Protein AF-K0JWW2-F1 (afdb_monomer)

Solvent-accessible surface area (backbone atoms only — not comparable to full-atom values): 11145 Å² total; per-residue (Å²): 142,82,85,85,82,86,80,83,79,83,81,80,77,82,82,77,73,84,75,72,77,75,82,65,79,59,78,64,48,68,58,57,48,52,48,49,63,72,72,59,39,68,40,51,53,54,24,59,80,55,60,38,40,56,28,24,54,76,68,77,41,66,70,55,51,90,99,52,83,53,55,66,59,60,55,48,76,74,40,53,74,71,52,38,52,52,51,53,43,44,44,51,52,27,15,51,59,74,64,59,56,94,57,36,41,82,66,52,51,74,67,54,30,51,50,52,50,48,40,48,74,59,66,47,83,68,53,74,65,56,43,26,42,74,36,73,82,69,64,70,70,67,74,65,62,70,70,66,76,78,70,78,81,88,76,79,77,80,84,79,84,84,80,85,88,80,90,86,87,84,90,134

Sequence (172 aa):
MRTPGTGRVPGTRPTSRPTTPRVSRPRAAGQFIARGLVEGDREVRRAMERHHGFACRLLDLTDPKPGSRNPLVARLSRATADQATMVSLAVLLAAFEASTSVETWRSPTAEQKRYFAALAKWGVRLHWVEQLVNDPEADAHVAVDADLTDLDPAGVEPDAEPDALARDDQAA

Organism: Saccharothrix espanaensis (strain ATCC 51144 / DSM 44229 / JCM 9112 / NBRC 15066 / NRRL 15764) (NCBI:txid1179773)

Radius of gyration: 31.77 Å; Cα contacts (8 Å, |Δi|>4): 104; chains: 1; bounding box: 54×85×99 Å

Mean predicted aligned error: 15.07 Å

pLDDT: mean 78.47, std 20.83, range [40.81, 97.12]

Structure (mmCIF, N/CA/C/O backbone):
data_AF-K0JWW2-F1
#
_entry.id   AF-K0JWW2-F1
#
loop_
_atom_site.group_PDB
_atom_site.id
_atom_site.type_symbol
_atom_site.label_atom_id
_atom_site.label_alt_id
_atom_site.label_comp_id
_atom_site.label_asym_id
_atom_site.label_entity_id
_atom_site.label_seq_id
_atom_site.pdbx_PDB_ins_code
_atom_site.Cartn_x
_atom_site.Cartn_y
_atom_site.Cartn_z
_atom_site.occupancy
_atom_site.B_iso_or_equiv
_atom_site.auth_seq_id
_atom_site.auth_comp_id
_atom_site.auth_asym_id
_atom_site.auth_atom_id
_atom_site.pdbx_PDB_model_num
ATOM 1 N N . MET A 1 1 ? -43.016 -66.645 15.787 1.00 44.59 1 MET A N 1
ATOM 2 C CA . MET A 1 1 ? -41.577 -66.302 15.788 1.00 44.59 1 MET A CA 1
ATOM 3 C C . MET A 1 1 ? -41.145 -65.974 14.364 1.00 44.59 1 MET A C 1
ATOM 5 O O . MET A 1 1 ? -41.039 -66.878 13.549 1.00 44.59 1 MET A O 1
ATOM 9 N N . ARG A 1 2 ? -40.984 -64.687 14.038 1.00 41.00 2 ARG A N 1
ATOM 10 C CA . ARG A 1 2 ? -40.362 -64.197 12.796 1.00 41.00 2 ARG A CA 1
ATOM 11 C C . ARG A 1 2 ? -39.475 -63.018 13.191 1.00 41.00 2 ARG A C 1
ATOM 13 O O . ARG A 1 2 ? -39.963 -62.084 13.818 1.00 41.00 2 ARG A O 1
ATOM 20 N N . THR A 1 3 ? -38.186 -63.106 12.901 1.00 52.25 3 THR A N 1
ATOM 21 C CA . THR A 1 3 ? -37.207 -62.030 13.086 1.00 52.25 3 THR A CA 1
ATOM 22 C C . THR A 1 3 ? -37.292 -61.053 11.907 1.00 52.25 3 THR A C 1
ATOM 24 O O . THR A 1 3 ? -37.430 -61.507 10.770 1.00 52.25 3 THR A O 1
ATOM 27 N N . PRO A 1 4 ? -37.219 -59.727 12.119 1.00 55.91 4 PRO A N 1
ATOM 28 C CA . PRO A 1 4 ? -37.072 -58.782 11.021 1.00 55.91 4 PRO A CA 1
ATOM 29 C C . PRO A 1 4 ? -35.590 -58.566 10.688 1.00 55.91 4 PRO A C 1
ATOM 31 O O . PRO A 1 4 ? -34.750 -58.402 11.572 1.00 55.91 4 PRO A O 1
ATOM 34 N N . GLY A 1 5 ? -35.291 -58.597 9.388 1.00 47.69 5 GLY A N 1
ATOM 35 C CA . GLY A 1 5 ? -33.964 -58.392 8.820 1.00 47.69 5 GLY A CA 1
ATOM 36 C C . GLY A 1 5 ? -33.464 -56.955 8.966 1.00 47.69 5 GLY A C 1
ATOM 37 O O . GLY A 1 5 ? -34.200 -55.986 8.789 1.00 47.69 5 GLY A O 1
ATOM 38 N N . THR A 1 6 ? -32.179 -56.838 9.274 1.00 52.84 6 THR A N 1
ATOM 39 C CA . THR A 1 6 ? -31.419 -55.596 9.393 1.00 52.84 6 THR A CA 1
ATOM 40 C C . THR A 1 6 ? -31.138 -55.014 8.004 1.00 52.84 6 THR A C 1
ATOM 42 O O . THR A 1 6 ? -30.273 -55.494 7.274 1.00 52.84 6 THR A O 1
ATOM 45 N N . GLY A 1 7 ? -31.870 -53.963 7.628 1.00 48.31 7 GLY A N 1
ATOM 46 C CA . GLY A 1 7 ? -31.584 -53.157 6.440 1.00 48.31 7 GLY A CA 1
ATOM 47 C C . GLY A 1 7 ? -30.396 -52.223 6.685 1.00 48.31 7 GLY A C 1
ATOM 48 O O . GLY A 1 7 ? -30.443 -51.360 7.559 1.00 48.31 7 GLY A O 1
ATOM 49 N N . ARG A 1 8 ? -29.317 -52.394 5.917 1.00 52.44 8 ARG A N 1
ATOM 50 C CA . ARG A 1 8 ? -28.140 -51.516 5.925 1.00 52.44 8 ARG A CA 1
ATOM 51 C C . ARG A 1 8 ? -28.435 -50.254 5.109 1.00 52.44 8 ARG A C 1
ATOM 53 O O . ARG A 1 8 ? -28.599 -50.334 3.896 1.00 52.44 8 ARG A O 1
ATOM 60 N N . VAL A 1 9 ? -28.469 -49.097 5.764 1.00 65.62 9 VAL A N 1
ATOM 61 C CA . VAL A 1 9 ? -28.599 -47.781 5.113 1.00 65.62 9 VAL A CA 1
ATOM 62 C C . VAL A 1 9 ? -27.255 -47.392 4.469 1.00 65.62 9 VAL A C 1
ATOM 64 O O . VAL A 1 9 ? -26.225 -47.494 5.142 1.00 65.62 9 VAL A O 1
ATOM 67 N N . PRO A 1 10 ? -27.204 -46.967 3.193 1.00 52.75 10 PRO A N 1
ATOM 68 C CA . PRO A 1 10 ? -25.963 -46.507 2.577 1.00 52.75 10 PRO A CA 1
ATOM 69 C C . PRO A 1 10 ? -25.578 -45.122 3.114 1.00 52.75 10 PRO A C 1
ATOM 71 O O . PRO A 1 10 ? -26.335 -44.161 3.008 1.00 52.75 10 PRO A O 1
ATOM 74 N N . GLY A 1 11 ? -24.384 -45.026 3.704 1.00 53.09 11 GLY A N 1
ATOM 75 C CA . GLY A 1 11 ? -23.831 -43.779 4.223 1.00 53.09 11 GLY A CA 1
ATOM 76 C C . GLY A 1 11 ? -23.534 -42.779 3.106 1.00 53.09 11 GLY A C 1
ATOM 77 O O . GLY A 1 11 ? -22.712 -43.033 2.225 1.00 53.09 11 GLY A O 1
ATOM 78 N N . THR A 1 12 ? -24.174 -41.615 3.165 1.00 59.47 12 THR A N 1
ATOM 79 C CA . THR A 1 12 ? -23.799 -40.430 2.393 1.00 59.47 12 THR A CA 1
ATOM 80 C C . THR A 1 12 ? -22.436 -39.937 2.873 1.00 59.47 12 THR A C 1
ATOM 82 O O . THR A 1 12 ? -22.299 -39.488 4.012 1.00 59.47 12 THR A O 1
ATOM 85 N N . ARG A 1 13 ? -21.411 -40.026 2.018 1.00 55.84 13 ARG A N 1
ATOM 86 C CA . ARG A 1 13 ? -20.112 -39.396 2.282 1.00 55.84 13 ARG A CA 1
ATOM 87 C C . ARG A 1 13 ? -20.286 -37.873 2.234 1.00 55.84 13 ARG A C 1
ATOM 89 O O . ARG A 1 13 ? -20.758 -37.378 1.211 1.00 55.84 13 ARG A O 1
ATOM 96 N N . PRO A 1 14 ? -19.907 -37.120 3.281 1.00 54.47 14 PRO A N 1
ATOM 97 C CA . PRO A 1 14 ? -19.895 -35.670 3.196 1.00 54.47 14 PRO A CA 1
ATOM 98 C C . PRO A 1 14 ? -18.839 -35.254 2.169 1.00 54.47 14 PRO A C 1
ATOM 100 O O . PRO A 1 14 ? -17.649 -35.525 2.327 1.00 54.47 14 PRO A O 1
ATOM 103 N N . THR A 1 15 ? -19.279 -34.606 1.095 1.00 59.19 15 THR A N 1
ATOM 104 C CA . THR A 1 15 ? -18.406 -33.924 0.140 1.00 59.19 15 THR A CA 1
ATOM 105 C C . THR A 1 15 ? -17.827 -32.694 0.830 1.00 59.19 15 THR A C 1
ATOM 107 O O . THR A 1 15 ? -18.404 -31.606 0.784 1.00 59.19 15 THR A O 1
ATOM 110 N N . SER A 1 16 ? -16.704 -32.855 1.527 1.00 55.28 16 SER A N 1
ATOM 111 C CA . SER A 1 16 ? -15.940 -31.723 2.039 1.00 55.28 16 SER A CA 1
ATOM 112 C C . SER A 1 16 ? -15.355 -30.961 0.852 1.00 55.28 16 SER A C 1
ATOM 114 O O . SER A 1 16 ? -14.407 -31.416 0.211 1.00 55.28 16 SER A O 1
ATOM 116 N N . ARG A 1 17 ? -15.947 -29.810 0.533 1.00 57.31 17 ARG A N 1
ATOM 117 C CA . ARG A 1 17 ? -15.372 -28.831 -0.393 1.00 57.31 17 ARG A CA 1
ATOM 118 C C . ARG A 1 17 ? -13.989 -28.417 0.145 1.00 57.31 17 ARG A C 1
ATOM 120 O O . ARG A 1 17 ? -13.890 -28.177 1.349 1.00 57.31 17 ARG A O 1
ATOM 127 N N . PRO A 1 18 ? -12.931 -28.343 -0.682 1.00 55.69 18 PRO A N 1
ATOM 128 C CA . PRO A 1 18 ? -11.619 -27.931 -0.202 1.00 55.69 18 PRO A CA 1
ATOM 129 C C . PRO A 1 18 ? -11.709 -26.501 0.335 1.00 55.69 18 PRO A C 1
ATOM 131 O O . PRO A 1 18 ? -12.042 -25.565 -0.393 1.00 55.69 18 PRO A O 1
ATOM 134 N N . THR A 1 19 ? -11.451 -26.342 1.630 1.00 55.91 19 THR A N 1
ATOM 135 C CA . THR A 1 19 ? -11.317 -25.038 2.269 1.00 55.91 19 THR A CA 1
ATOM 136 C C . THR A 1 19 ? -10.031 -24.421 1.741 1.00 55.91 19 THR A C 1
ATOM 138 O O . THR A 1 19 ? -8.946 -24.943 1.999 1.00 55.91 19 THR A O 1
ATOM 141 N N . THR A 1 20 ? -10.127 -23.333 0.979 1.00 55.25 20 THR A N 1
ATOM 142 C CA . THR A 1 20 ? -8.954 -22.529 0.631 1.00 55.25 20 THR A CA 1
ATOM 143 C C . THR A 1 20 ? -8.217 -22.183 1.928 1.00 55.25 20 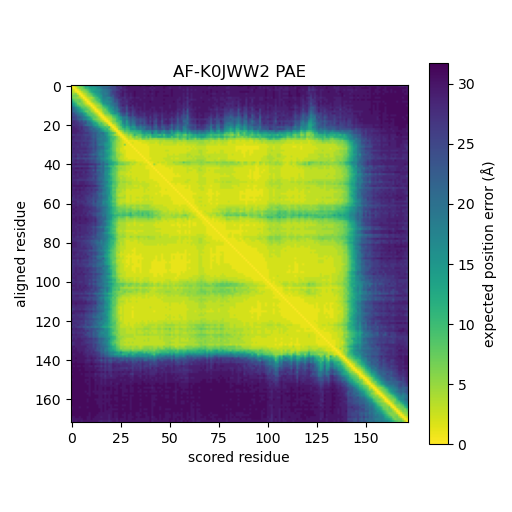THR A C 1
ATOM 145 O O . THR A 1 20 ? -8.871 -21.789 2.904 1.00 55.25 20 THR A O 1
ATOM 148 N N . PRO A 1 21 ? -6.885 -22.373 2.000 1.00 45.62 21 PRO A N 1
ATOM 149 C CA . PRO A 1 21 ? -6.133 -22.043 3.200 1.00 45.62 21 PRO A CA 1
ATOM 150 C C . PRO A 1 21 ? -6.426 -20.587 3.544 1.00 45.62 21 PRO A C 1
ATOM 152 O O . PRO A 1 21 ? -6.312 -19.703 2.693 1.00 45.62 21 PRO A O 1
ATOM 155 N N . ARG A 1 22 ? -6.877 -20.338 4.779 1.00 52.06 22 ARG A N 1
ATOM 156 C CA . ARG A 1 22 ? -7.120 -18.970 5.234 1.00 52.06 22 ARG A CA 1
ATOM 157 C C . ARG A 1 22 ? -5.815 -18.212 5.064 1.00 52.06 22 ARG A C 1
ATOM 159 O O . ARG A 1 22 ? -4.810 -18.633 5.631 1.00 52.06 22 ARG A O 1
ATOM 166 N N . VAL A 1 23 ? -5.841 -17.138 4.275 1.00 55.03 23 VAL A N 1
ATOM 167 C CA . VAL A 1 23 ? -4.686 -16.268 4.053 1.00 55.03 23 VAL A CA 1
ATOM 168 C C . VAL A 1 23 ? -4.189 -15.826 5.427 1.00 55.03 23 VAL A C 1
ATOM 170 O O . VAL A 1 23 ? -4.821 -15.022 6.113 1.00 55.03 23 VAL A O 1
ATOM 173 N N . SER A 1 24 ? -3.097 -16.439 5.883 1.00 57.38 24 SER A N 1
ATOM 174 C CA . SER A 1 24 ? -2.402 -16.020 7.093 1.00 57.38 24 SER A CA 1
ATOM 175 C C . SER A 1 24 ? -1.945 -14.581 6.894 1.00 57.38 24 SER A C 1
ATOM 177 O O . SER A 1 24 ? -1.659 -14.198 5.759 1.00 57.38 24 SER A O 1
ATOM 179 N N . ARG A 1 25 ? -1.855 -13.794 7.976 1.00 64.50 25 ARG A N 1
ATOM 180 C CA . ARG A 1 25 ? -1.384 -12.402 7.899 1.00 64.50 25 ARG A CA 1
ATOM 181 C C . ARG A 1 25 ? -0.166 -12.305 6.974 1.00 64.50 25 ARG A C 1
ATOM 183 O O . ARG A 1 25 ? 0.753 -13.116 7.140 1.00 64.50 25 ARG A O 1
ATOM 190 N N . PRO A 1 26 ? -0.148 -11.353 6.026 1.00 76.31 26 PRO A N 1
ATOM 191 C CA . PRO A 1 26 ? 0.954 -11.222 5.090 1.00 76.31 26 PRO A CA 1
ATOM 192 C C . PRO A 1 26 ? 2.276 -11.151 5.851 1.00 76.31 26 PRO A C 1
ATOM 194 O O . PRO A 1 26 ? 2.448 -10.341 6.769 1.00 76.31 26 PRO A O 1
ATOM 197 N N . ARG A 1 27 ? 3.197 -12.065 5.529 1.00 75.56 27 ARG A N 1
ATOM 198 C CA . ARG A 1 27 ? 4.491 -12.149 6.216 1.00 75.56 27 ARG A CA 1
ATOM 199 C C . ARG A 1 27 ? 5.202 -10.803 6.090 1.00 75.56 27 ARG A C 1
ATOM 201 O O . ARG A 1 27 ? 5.307 -10.265 4.995 1.00 75.56 27 ARG A O 1
ATOM 208 N N . ALA A 1 28 ? 5.711 -10.274 7.199 1.00 83.38 28 ALA A N 1
ATOM 209 C CA . ALA A 1 28 ? 6.412 -8.989 7.230 1.00 83.38 28 ALA A CA 1
ATOM 210 C C . ALA A 1 28 ? 5.578 -7.763 6.776 1.00 83.38 28 ALA A C 1
ATOM 212 O O . ALA A 1 28 ? 6.154 -6.763 6.353 1.00 83.38 28 ALA A O 1
ATOM 213 N N . ALA A 1 29 ? 4.245 -7.787 6.929 1.00 90.56 29 ALA A N 1
ATOM 214 C CA . ALA A 1 29 ? 3.377 -6.630 6.662 1.00 90.56 29 ALA A CA 1
ATOM 215 C C . ALA A 1 29 ? 3.873 -5.329 7.322 1.00 90.56 29 ALA A C 1
ATOM 217 O O . ALA A 1 29 ? 3.920 -4.287 6.678 1.00 90.56 29 ALA A O 1
ATOM 218 N N . GLY A 1 30 ? 4.310 -5.397 8.585 1.00 92.69 30 GLY A N 1
ATOM 219 C CA . GLY A 1 30 ? 4.845 -4.234 9.300 1.00 92.69 30 GLY A CA 1
ATOM 220 C C . GLY A 1 30 ? 6.096 -3.635 8.648 1.00 92.69 30 GLY A C 1
ATOM 221 O O . GLY A 1 30 ? 6.219 -2.418 8.587 1.00 92.69 30 GLY A O 1
ATOM 222 N N . GLN A 1 31 ? 6.990 -4.468 8.102 1.00 93.75 31 GLN A N 1
ATOM 223 C CA . GLN A 1 31 ? 8.184 -3.993 7.391 1.00 93.75 31 GLN A CA 1
ATOM 224 C C . GLN A 1 31 ? 7.808 -3.323 6.069 1.00 93.75 31 GLN A C 1
ATOM 226 O O . GLN A 1 31 ? 8.366 -2.282 5.741 1.00 93.75 31 GLN A O 1
ATOM 231 N N . PHE A 1 32 ? 6.843 -3.888 5.336 1.00 94.19 32 PHE A N 1
ATOM 232 C CA . PHE A 1 32 ? 6.334 -3.283 4.105 1.00 94.19 32 PHE A CA 1
ATOM 233 C C . PHE A 1 32 ? 5.698 -1.912 4.377 1.00 94.19 32 PHE A C 1
ATOM 235 O O . PHE A 1 32 ? 6.013 -0.946 3.687 1.00 94.19 32 PHE A O 1
ATOM 242 N N . ILE A 1 33 ? 4.877 -1.811 5.432 1.00 95.50 33 ILE A N 1
ATOM 243 C CA . ILE A 1 33 ? 4.272 -0.545 5.872 1.00 95.50 33 ILE A CA 1
ATOM 244 C C . ILE A 1 33 ? 5.346 0.478 6.235 1.00 95.50 33 ILE A C 1
ATOM 246 O O . ILE A 1 33 ? 5.348 1.581 5.696 1.00 95.50 33 ILE A O 1
ATOM 250 N N . ALA A 1 34 ? 6.265 0.118 7.134 1.00 95.44 34 ALA A N 1
ATOM 251 C CA . ALA A 1 34 ? 7.306 1.032 7.593 1.00 95.44 34 ALA A CA 1
ATOM 252 C C . ALA A 1 34 ? 8.173 1.523 6.430 1.00 95.44 34 ALA A C 1
ATOM 254 O O . ALA A 1 34 ? 8.447 2.715 6.329 1.00 95.44 34 ALA A O 1
ATOM 255 N N . ARG A 1 35 ? 8.551 0.620 5.521 1.00 95.00 35 ARG A N 1
ATOM 256 C CA . ARG A 1 35 ? 9.357 0.958 4.352 1.00 95.00 35 ARG A CA 1
ATOM 257 C C . ARG A 1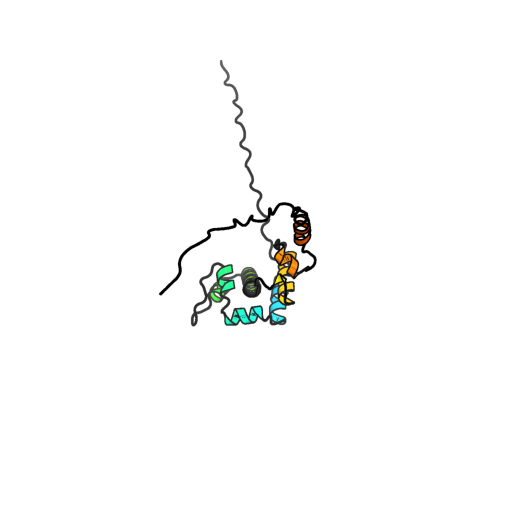 35 ? 8.649 1.950 3.431 1.00 95.00 35 ARG A C 1
ATOM 259 O O . ARG A 1 35 ? 9.251 2.967 3.115 1.00 95.00 35 ARG A O 1
ATOM 266 N N . GLY A 1 36 ? 7.387 1.706 3.070 1.00 93.00 36 GLY A N 1
ATOM 267 C CA . GLY A 1 36 ? 6.658 2.625 2.187 1.00 93.00 36 GLY A CA 1
ATOM 268 C C . GLY A 1 36 ? 6.450 4.017 2.794 1.00 93.00 36 GLY A C 1
ATOM 269 O O . GLY A 1 36 ? 6.454 5.021 2.086 1.00 93.00 36 GLY A O 1
ATOM 270 N N . LEU A 1 37 ? 6.336 4.100 4.125 1.00 92.81 37 LEU A N 1
ATOM 271 C CA . LEU A 1 37 ? 6.283 5.380 4.835 1.00 92.81 37 LEU A CA 1
ATOM 272 C C . LEU A 1 37 ? 7.642 6.096 4.876 1.00 92.81 37 LEU A C 1
ATOM 274 O O . LEU A 1 37 ? 7.677 7.315 4.738 1.00 92.81 37 LEU A O 1
ATOM 278 N N . VAL A 1 38 ? 8.744 5.363 5.065 1.00 96.06 38 VAL A N 1
ATOM 279 C CA . VAL A 1 38 ? 10.107 5.927 5.127 1.00 96.06 38 VAL A CA 1
ATOM 280 C C . VAL A 1 38 ? 10.599 6.373 3.752 1.00 96.06 38 VAL A C 1
ATOM 282 O O . VAL A 1 38 ? 11.209 7.432 3.642 1.00 96.06 38 VAL A O 1
ATOM 285 N N . GLU A 1 39 ? 10.336 5.589 2.707 1.00 92.94 39 GLU A N 1
ATOM 286 C CA . GLU A 1 39 ? 10.748 5.914 1.336 1.00 92.94 39 GLU A CA 1
ATOM 287 C C . GLU A 1 39 ? 9.902 7.047 0.729 1.00 92.94 39 GLU A C 1
ATOM 289 O O . GLU A 1 39 ? 10.335 7.692 -0.223 1.00 92.94 39 GLU A O 1
ATOM 294 N N . GLY A 1 40 ? 8.738 7.352 1.316 1.00 86.56 40 GLY A N 1
ATOM 295 C CA . GLY A 1 40 ? 7.902 8.470 0.883 1.00 86.56 40 GLY A CA 1
ATOM 296 C C . GLY A 1 40 ? 7.308 8.251 -0.508 1.00 86.56 40 GLY A C 1
ATOM 297 O O . GLY A 1 40 ? 7.263 9.182 -1.315 1.00 86.56 40 GLY A O 1
ATOM 298 N N . ASP A 1 41 ? 6.865 7.021 -0.775 1.00 91.19 41 ASP A N 1
ATOM 299 C CA . ASP A 1 41 ? 6.419 6.571 -2.093 1.00 91.19 41 ASP A CA 1
ATOM 300 C C . ASP A 1 41 ? 5.415 7.541 -2.736 1.00 91.19 41 ASP A C 1
ATOM 302 O O . ASP A 1 41 ? 4.426 7.982 -2.125 1.00 91.19 41 ASP A O 1
ATOM 306 N N . ARG A 1 42 ? 5.649 7.866 -4.013 1.00 93.88 42 ARG A N 1
ATOM 307 C CA . ARG A 1 42 ? 4.831 8.829 -4.765 1.00 93.88 42 ARG A CA 1
ATOM 308 C C . ARG A 1 42 ? 3.371 8.383 -4.840 1.00 93.88 42 ARG A C 1
ATOM 310 O O . ARG A 1 42 ? 2.469 9.222 -4.818 1.00 93.88 42 ARG A O 1
ATOM 317 N N . GLU A 1 43 ? 3.143 7.082 -4.913 1.00 94.31 43 GLU A N 1
ATOM 318 C CA . GLU A 1 43 ? 1.848 6.413 -4.970 1.00 94.31 43 GLU A CA 1
ATOM 319 C C . GLU A 1 43 ? 1.048 6.684 -3.696 1.00 94.31 43 GLU A C 1
ATOM 321 O O . GLU A 1 43 ? -0.121 7.073 -3.757 1.00 94.31 43 GLU A O 1
ATOM 326 N N . VAL A 1 44 ? 1.707 6.562 -2.541 1.00 94.12 44 VAL A N 1
ATOM 327 C CA . VAL A 1 44 ? 1.114 6.816 -1.225 1.00 94.12 44 VAL A CA 1
ATOM 328 C C . VAL A 1 44 ? 0.767 8.293 -1.079 1.00 94.12 44 VAL A C 1
ATOM 330 O O . VAL A 1 44 ? -0.362 8.618 -0.700 1.00 94.12 44 VAL A O 1
ATOM 333 N N . ARG A 1 45 ? 1.678 9.196 -1.463 1.00 94.69 45 ARG A N 1
ATOM 334 C CA . ARG A 1 45 ? 1.410 10.645 -1.467 1.00 94.69 45 ARG A CA 1
ATOM 335 C C . ARG A 1 45 ? 0.215 11.001 -2.358 1.00 94.69 45 ARG A C 1
ATOM 337 O O . ARG A 1 45 ? -0.709 11.678 -1.911 1.00 94.69 45 ARG A O 1
ATOM 344 N N . ARG A 1 46 ? 0.176 10.482 -3.588 1.00 95.00 46 ARG A N 1
ATOM 345 C CA . ARG A 1 46 ? -0.944 10.687 -4.522 1.00 95.00 46 ARG A CA 1
ATOM 346 C C . ARG A 1 46 ? -2.258 10.124 -3.973 1.00 95.00 46 ARG A C 1
ATOM 348 O O . ARG A 1 46 ? -3.321 10.700 -4.204 1.00 95.00 46 ARG A O 1
ATOM 355 N N . ALA A 1 47 ? -2.216 9.006 -3.249 1.00 95.00 47 ALA A N 1
ATOM 356 C CA . ALA A 1 47 ? -3.396 8.453 -2.594 1.00 95.00 47 ALA A CA 1
ATOM 357 C C . ALA A 1 47 ? -3.894 9.353 -1.451 1.00 95.00 47 ALA A C 1
ATOM 359 O O . ALA A 1 47 ? -5.107 9.527 -1.326 1.00 95.00 47 ALA A O 1
ATOM 360 N N . MET A 1 48 ? -2.995 9.965 -0.671 1.00 93.50 48 MET A N 1
ATOM 361 C CA . MET A 1 48 ? -3.354 10.941 0.370 1.00 93.50 48 MET A CA 1
ATOM 362 C C . MET A 1 48 ? -4.046 12.175 -0.223 1.00 93.50 48 MET A C 1
ATOM 364 O O . MET A 1 48 ? -5.106 12.569 0.265 1.00 93.50 48 MET A O 1
ATOM 368 N N . GLU A 1 49 ? -3.511 12.724 -1.319 1.00 93.31 49 GLU A N 1
ATOM 369 C CA . GLU A 1 49 ? -4.111 13.848 -2.067 1.00 93.31 49 GLU A CA 1
ATOM 370 C C . GLU A 1 49 ? -5.529 13.522 -2.574 1.00 93.31 49 GLU A C 1
ATOM 372 O O . GLU A 1 49 ? -6.375 14.402 -2.702 1.00 93.31 49 GLU A O 1
ATOM 377 N N . ARG A 1 50 ? -5.810 12.238 -2.827 1.00 92.25 50 ARG A N 1
ATOM 378 C CA . ARG A 1 50 ? -7.106 11.716 -3.300 1.00 92.25 50 ARG A CA 1
ATOM 379 C C . ARG A 1 50 ? -7.946 11.085 -2.190 1.00 92.25 50 ARG A C 1
ATOM 381 O O . ARG A 1 50 ? -8.843 10.286 -2.467 1.00 92.25 50 ARG A O 1
ATOM 388 N N . HIS A 1 51 ? -7.632 11.397 -0.935 1.00 93.50 51 HIS A N 1
ATOM 389 C CA . HIS A 1 51 ? -8.345 10.920 0.249 1.00 93.50 51 HIS A CA 1
ATOM 390 C C . HIS A 1 51 ? -8.473 9.387 0.354 1.00 93.50 51 HIS A C 1
ATOM 392 O O . HIS A 1 51 ? -9.406 8.886 0.979 1.00 93.50 51 HIS A O 1
ATOM 398 N N . HIS A 1 52 ? -7.543 8.627 -0.227 1.00 95.25 52 HIS A N 1
ATOM 399 C CA . HIS A 1 52 ? -7.521 7.161 -0.203 1.00 95.25 52 HIS A CA 1
ATOM 400 C C . HIS A 1 52 ? -8.800 6.486 -0.735 1.00 95.25 52 HIS A C 1
ATOM 402 O O . HIS A 1 52 ? -9.202 5.438 -0.230 1.00 95.25 52 HIS A O 1
ATOM 408 N N . GLY A 1 53 ? -9.427 7.036 -1.782 1.00 95.06 53 GLY A N 1
ATOM 409 C CA . GLY A 1 53 ? -10.671 6.478 -2.335 1.00 95.06 53 GLY A CA 1
ATOM 410 C C . GLY A 1 53 ? -10.593 4.991 -2.717 1.00 95.06 53 GLY A C 1
ATOM 411 O O . GLY A 1 53 ? -11.512 4.231 -2.434 1.00 95.06 53 GLY A O 1
ATOM 412 N N . PHE A 1 54 ? -9.471 4.530 -3.285 1.00 96.06 54 PHE A N 1
ATOM 413 C CA . PHE A 1 54 ? -9.297 3.104 -3.597 1.00 96.06 54 PHE A CA 1
ATOM 414 C C . PHE A 1 54 ? -9.240 2.228 -2.335 1.00 96.06 54 PHE A C 1
ATOM 416 O O . PHE A 1 54 ? -9.781 1.129 -2.330 1.00 96.06 54 PHE A O 1
ATOM 423 N N . ALA A 1 55 ? -8.650 2.719 -1.240 1.00 97.12 55 ALA A N 1
ATOM 424 C CA . ALA A 1 55 ? -8.594 1.976 0.017 1.00 97.12 55 ALA A CA 1
ATOM 425 C C . ALA A 1 55 ? -9.975 1.861 0.671 1.00 97.12 55 ALA A C 1
ATOM 427 O O . ALA A 1 55 ? -10.286 0.821 1.246 1.00 97.12 55 ALA A O 1
ATOM 428 N N . CYS A 1 56 ? -10.815 2.898 0.560 1.00 96.94 56 CYS A N 1
ATOM 429 C CA . CYS A 1 56 ? -12.212 2.808 0.982 1.00 96.94 56 CYS A CA 1
ATOM 430 C C . CYS A 1 56 ? -12.941 1.702 0.215 1.00 96.94 56 CYS A C 1
ATOM 432 O O . CYS A 1 56 ? -13.536 0.839 0.851 1.00 96.94 56 CYS A O 1
ATOM 434 N N . ARG A 1 57 ? -12.814 1.669 -1.119 1.00 96.56 57 ARG A N 1
ATOM 435 C CA . ARG A 1 57 ? -13.417 0.618 -1.954 1.00 96.56 57 ARG A CA 1
ATOM 436 C C . ARG A 1 57 ? -12.901 -0.780 -1.613 1.00 96.56 57 ARG A C 1
ATOM 438 O O . ARG A 1 57 ? -13.701 -1.690 -1.465 1.00 96.56 57 ARG A O 1
ATOM 445 N N . LEU A 1 58 ? -11.590 -0.940 -1.423 1.00 95.38 58 LEU A N 1
ATOM 446 C CA . LEU A 1 58 ? -10.979 -2.221 -1.044 1.00 95.38 58 LEU A CA 1
ATOM 447 C C . LEU A 1 58 ? -11.484 -2.752 0.310 1.00 95.38 58 LEU A C 1
ATOM 449 O O . LEU A 1 58 ? -11.489 -3.957 0.540 1.00 95.38 58 LEU A O 1
ATOM 453 N N . LEU A 1 59 ? -11.867 -1.855 1.219 1.00 96.00 59 LEU A N 1
ATOM 454 C CA . LEU A 1 59 ? -12.355 -2.187 2.559 1.00 96.00 59 LEU A CA 1
ATOM 455 C C . LEU A 1 59 ? -13.887 -2.140 2.671 1.00 96.00 59 LEU A C 1
ATOM 457 O O . LEU A 1 59 ? -14.398 -2.122 3.794 1.00 96.00 59 LEU A O 1
ATOM 461 N N . ASP A 1 60 ? -14.598 -2.079 1.540 1.00 96.88 60 ASP A N 1
ATOM 462 C CA . ASP A 1 60 ? -16.060 -1.958 1.460 1.00 96.88 60 ASP A CA 1
ATOM 463 C C . ASP A 1 60 ? -16.625 -0.788 2.293 1.00 96.88 60 ASP A C 1
ATOM 465 O O . ASP A 1 60 ? -17.674 -0.872 2.937 1.00 96.88 60 ASP A O 1
ATOM 469 N N . LEU A 1 61 ? -15.904 0.334 2.307 1.00 96.00 61 LEU A N 1
ATOM 470 C CA . LEU A 1 61 ? -16.321 1.586 2.932 1.00 96.00 61 LEU A CA 1
ATOM 471 C C . LEU A 1 61 ? -16.897 2.540 1.886 1.00 96.00 61 LEU A C 1
ATOM 473 O O . LEU A 1 61 ? -16.566 2.485 0.705 1.00 96.00 61 LEU A O 1
ATOM 477 N N . THR A 1 62 ? -17.720 3.484 2.341 1.00 95.06 62 THR A N 1
ATOM 478 C CA . THR A 1 62 ? -18.207 4.575 1.492 1.00 95.06 62 THR A CA 1
ATOM 479 C C . THR A 1 62 ? -17.043 5.389 0.927 1.00 95.06 62 THR A C 1
ATOM 481 O O . THR A 1 62 ? -16.039 5.604 1.610 1.00 95.06 62 THR A O 1
ATOM 484 N N . ASP A 1 63 ? -17.194 5.888 -0.299 1.00 93.00 63 ASP A N 1
ATOM 485 C CA . ASP A 1 63 ? -16.204 6.780 -0.890 1.00 93.00 63 ASP A CA 1
ATOM 486 C C . ASP A 1 63 ? -16.036 8.064 -0.055 1.00 93.00 63 ASP A C 1
ATOM 488 O O . ASP A 1 63 ? -17.013 8.609 0.483 1.00 93.00 63 ASP A O 1
ATOM 492 N N . PRO A 1 64 ? -14.795 8.564 0.079 1.00 92.88 64 PRO A N 1
ATOM 493 C CA . PRO A 1 64 ? -14.522 9.785 0.819 1.00 92.88 64 PRO A CA 1
ATOM 494 C C . PRO A 1 64 ? -15.161 10.985 0.109 1.00 92.88 64 PRO A C 1
ATOM 496 O O . PRO A 1 64 ? -15.000 11.176 -1.094 1.00 92.88 64 PRO A O 1
ATOM 499 N N . LYS A 1 65 ? -15.864 11.827 0.872 1.00 90.62 65 LYS A N 1
ATOM 500 C CA . LYS A 1 65 ? -16.459 13.072 0.370 1.00 90.62 65 LYS A CA 1
AT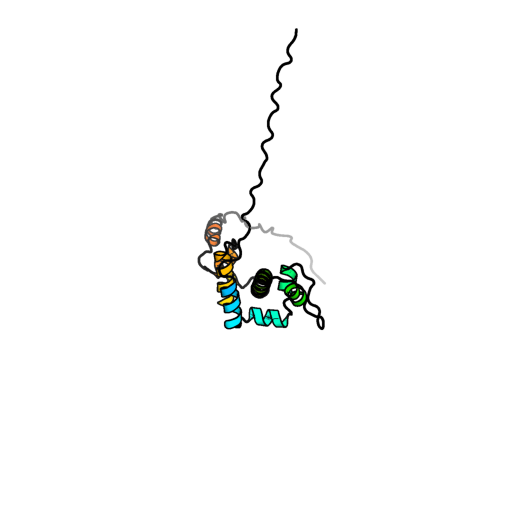OM 501 C C . LYS A 1 65 ? -15.590 14.274 0.760 1.00 90.62 65 LYS A C 1
ATOM 503 O O . LYS A 1 65 ? -15.186 14.346 1.925 1.00 90.62 65 LYS A O 1
ATOM 508 N N . PRO A 1 66 ? -15.336 15.233 -0.151 1.00 86.12 66 PRO A N 1
ATOM 509 C CA . PRO A 1 66 ? -14.638 16.472 0.187 1.00 86.12 66 PRO A CA 1
ATOM 510 C C . PRO A 1 66 ? -15.296 17.193 1.371 1.00 86.12 66 PRO A C 1
ATOM 512 O O . PRO A 1 66 ? -16.520 17.208 1.497 1.00 86.12 66 PRO A O 1
ATOM 515 N N . GLY A 1 67 ? -14.484 17.754 2.270 1.00 87.00 67 GLY A N 1
ATOM 516 C CA . GLY A 1 67 ? -14.960 18.464 3.466 1.00 87.00 67 GLY A CA 1
ATOM 517 C C . GLY A 1 67 ? -15.566 17.578 4.565 1.00 87.00 67 GLY A C 1
ATOM 518 O O . GLY A 1 67 ? -15.888 18.078 5.639 1.00 87.00 67 GLY A O 1
ATOM 519 N N . SER A 1 68 ? -15.698 16.268 4.340 1.00 89.56 68 SER A N 1
ATOM 520 C CA . SER A 1 68 ? -16.167 15.308 5.344 1.00 89.56 68 SER A CA 1
ATOM 521 C C . SER A 1 68 ? -15.006 14.520 5.947 1.00 89.56 68 SER A C 1
ATOM 523 O O . SER A 1 68 ? -13.944 14.359 5.343 1.00 89.56 68 SER A O 1
ATOM 525 N N . ARG A 1 69 ? -15.211 13.970 7.149 1.00 90.06 69 ARG A N 1
ATOM 526 C CA . ARG A 1 69 ? -14.230 13.073 7.771 1.00 90.06 69 ARG A CA 1
ATOM 527 C C . ARG A 1 69 ? -14.055 11.811 6.923 1.00 90.06 69 ARG A C 1
ATOM 529 O O . ARG A 1 69 ? -15.039 11.184 6.536 1.00 90.06 69 ARG A O 1
ATOM 536 N N . ASN A 1 70 ? -12.807 11.406 6.690 1.00 93.56 70 ASN A N 1
ATOM 537 C CA . ASN A 1 70 ? -12.505 10.204 5.916 1.00 93.56 70 ASN A CA 1
ATOM 538 C C . ASN A 1 70 ? -13.030 8.930 6.635 1.00 93.56 70 ASN A C 1
ATOM 540 O O . ASN A 1 70 ? -12.719 8.737 7.820 1.00 93.56 70 ASN A O 1
ATOM 544 N N . PRO A 1 71 ? -13.789 8.048 5.950 1.00 95.81 71 PRO A N 1
ATOM 545 C CA . PRO A 1 71 ? -14.328 6.804 6.517 1.00 95.81 71 PRO A CA 1
ATOM 546 C C . PRO A 1 71 ? -13.280 5.879 7.150 1.00 95.81 71 PRO A C 1
ATOM 548 O O . PRO A 1 71 ? -13.567 5.221 8.155 1.00 95.81 71 PRO A O 1
ATOM 551 N N . LEU A 1 72 ? -12.043 5.886 6.645 1.00 96.12 72 LEU A N 1
ATOM 552 C CA . LEU A 1 72 ? -10.932 5.116 7.215 1.00 96.12 72 LEU A CA 1
ATOM 553 C C . LEU A 1 72 ? -10.646 5.499 8.670 1.00 96.12 72 LEU A C 1
ATOM 555 O O .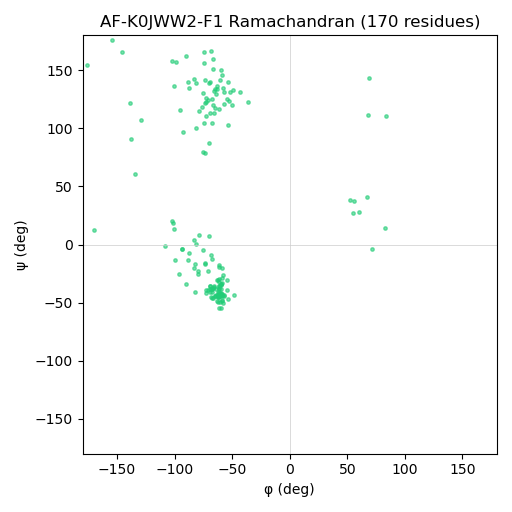 LEU A 1 72 ? -10.342 4.635 9.490 1.00 96.12 72 LEU A O 1
ATOM 559 N N . VAL A 1 73 ? -10.804 6.775 9.033 1.00 95.94 73 VAL A N 1
ATOM 560 C CA . VAL A 1 73 ? -10.556 7.234 10.409 1.00 95.94 73 VAL A CA 1
ATOM 561 C C . VAL A 1 73 ? -11.621 6.684 11.362 1.00 95.94 73 VAL A C 1
ATOM 563 O O . VAL A 1 73 ? -11.324 6.319 12.500 1.00 95.94 73 VAL A O 1
ATOM 566 N N . ALA A 1 74 ? -12.872 6.566 10.904 1.00 94.62 74 ALA A N 1
ATOM 567 C CA . ALA A 1 74 ? -13.924 5.906 11.675 1.00 94.62 74 ALA A CA 1
ATOM 568 C C . ALA A 1 74 ? -13.648 4.400 11.812 1.00 94.62 74 ALA A C 1
ATOM 570 O O . ALA A 1 74 ? -13.779 3.853 12.910 1.00 94.62 74 ALA A O 1
ATOM 571 N N . ARG A 1 75 ? -13.183 3.744 10.741 1.00 95.88 75 ARG A N 1
ATOM 572 C CA . ARG A 1 75 ? -12.785 2.329 10.772 1.00 95.88 75 ARG A CA 1
ATOM 573 C C . ARG A 1 75 ? -11.647 2.066 11.762 1.00 95.88 75 ARG A C 1
ATOM 575 O O . ARG A 1 75 ? -11.723 1.087 12.505 1.00 95.88 75 ARG A O 1
ATOM 582 N N . LEU A 1 76 ? -10.639 2.939 11.790 1.00 96.69 76 LEU A N 1
ATOM 583 C CA . LEU A 1 76 ? -9.485 2.847 12.688 1.00 96.69 76 LEU A CA 1
ATOM 584 C C . LEU A 1 76 ? -9.854 3.100 14.153 1.00 96.69 76 LEU A C 1
ATOM 586 O O . LEU A 1 76 ? -9.372 2.383 15.018 1.00 96.69 76 LEU A O 1
ATOM 590 N N . SER A 1 77 ? -10.764 4.037 14.447 1.00 96.44 77 SER A N 1
ATOM 591 C CA . SER A 1 77 ? -11.181 4.312 15.838 1.00 96.44 77 SER A CA 1
ATOM 592 C C . SER A 1 77 ? -11.845 3.132 16.558 1.00 96.44 77 SER A C 1
ATOM 594 O O . SER A 1 77 ? -11.940 3.133 17.780 1.00 96.44 77 SER A O 1
ATOM 596 N N . ARG A 1 78 ? -12.315 2.132 15.806 1.00 95.75 78 ARG A N 1
ATOM 597 C CA . ARG A 1 78 ? -12.956 0.916 16.328 1.00 95.75 78 ARG A CA 1
ATOM 598 C C . ARG A 1 78 ? -12.069 -0.321 16.173 1.00 95.75 78 ARG A C 1
ATOM 600 O O . ARG A 1 78 ? -12.496 -1.421 16.511 1.00 95.75 78 ARG A O 1
ATOM 607 N N . ALA A 1 79 ? -10.886 -0.163 15.584 1.00 96.25 79 ALA A N 1
ATOM 608 C CA . ALA A 1 79 ? -10.002 -1.266 15.256 1.00 96.25 79 ALA A CA 1
ATOM 609 C C . ALA A 1 79 ? -9.155 -1.670 16.467 1.00 96.25 79 ALA A C 1
ATOM 611 O O . ALA A 1 79 ? -8.664 -0.824 17.210 1.00 96.25 79 ALA A O 1
ATOM 612 N N . THR A 1 80 ? -8.926 -2.972 16.632 1.00 96.56 80 THR A N 1
ATOM 613 C CA . THR A 1 80 ? -7.830 -3.457 17.485 1.00 96.56 80 THR A CA 1
ATOM 614 C C . THR A 1 80 ? -6.477 -3.121 16.847 1.00 96.56 80 THR A C 1
ATOM 616 O O . THR A 1 80 ? -6.417 -2.809 15.657 1.00 96.56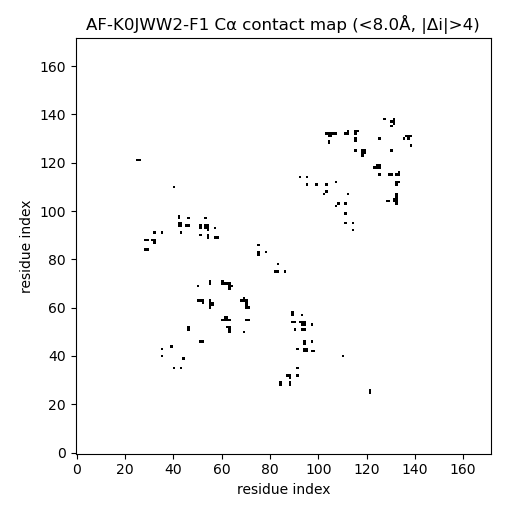 80 THR A O 1
ATOM 619 N N . ALA A 1 81 ? -5.376 -3.239 17.595 1.00 93.31 81 ALA A N 1
ATOM 620 C CA . ALA A 1 81 ? -4.030 -2.998 17.059 1.00 93.31 81 ALA A CA 1
ATOM 621 C C . ALA A 1 81 ? -3.747 -3.829 15.790 1.00 93.31 81 ALA A C 1
ATOM 623 O O . ALA A 1 81 ? -3.345 -3.287 14.763 1.00 93.31 81 ALA A O 1
ATOM 624 N N . ASP A 1 82 ? -4.074 -5.123 15.822 1.00 91.31 82 ASP A N 1
ATOM 625 C CA . ASP A 1 82 ? -3.918 -6.018 14.672 1.00 91.31 82 ASP A CA 1
ATOM 626 C C . ASP A 1 82 ? -4.775 -5.598 13.469 1.00 91.31 82 ASP A C 1
ATOM 628 O O . ASP A 1 82 ? -4.329 -5.651 12.322 1.00 91.31 82 ASP A O 1
ATOM 632 N N . GLN A 1 83 ? -6.018 -5.171 13.712 1.00 94.19 83 GLN A N 1
ATOM 633 C CA . GLN A 1 83 ? -6.889 -4.676 12.647 1.00 94.19 83 GLN A CA 1
ATOM 634 C C . GLN A 1 83 ? -6.370 -3.359 12.070 1.00 94.19 83 GLN A C 1
ATOM 636 O O . GLN A 1 83 ? -6.440 -3.170 10.859 1.00 94.19 83 GLN A O 1
ATOM 641 N N . ALA A 1 84 ? -5.831 -2.470 12.905 1.00 95.88 84 ALA A N 1
ATOM 642 C CA . ALA A 1 84 ? -5.232 -1.222 12.458 1.00 95.88 84 ALA A CA 1
ATOM 643 C C . ALA A 1 84 ? -4.029 -1.492 11.546 1.00 95.88 84 ALA A C 1
ATOM 645 O O . ALA A 1 84 ? -3.952 -0.899 10.476 1.00 95.88 84 ALA A O 1
ATOM 646 N N . THR A 1 85 ? -3.166 -2.457 11.885 1.00 95.12 85 THR A N 1
ATOM 647 C CA . THR A 1 85 ? -2.071 -2.884 10.997 1.00 95.12 85 THR A CA 1
ATOM 648 C C . THR A 1 85 ? -2.586 -3.394 9.650 1.00 95.12 85 THR A C 1
ATOM 650 O O . THR A 1 85 ? -2.035 -3.032 8.613 1.00 95.12 85 THR A O 1
ATOM 653 N N . MET A 1 86 ? -3.658 -4.193 9.634 1.00 94.62 86 MET A N 1
ATOM 654 C CA . MET A 1 86 ? -4.252 -4.668 8.377 1.00 94.62 86 MET A CA 1
ATOM 655 C C . MET A 1 86 ? -4.885 -3.537 7.559 1.00 94.62 86 MET A C 1
ATOM 657 O O . MET A 1 86 ? -4.760 -3.536 6.338 1.00 94.62 86 MET A O 1
ATOM 661 N N . VAL A 1 87 ? -5.518 -2.555 8.209 1.00 96.38 87 VAL A N 1
ATOM 662 C CA . VAL A 1 87 ? -6.039 -1.357 7.533 1.00 96.38 87 VAL A CA 1
ATOM 663 C C . VAL A 1 87 ? -4.890 -0.532 6.951 1.00 96.38 87 VAL A C 1
ATOM 665 O O . VAL A 1 87 ? -4.967 -0.136 5.793 1.00 96.38 87 VAL A O 1
ATOM 668 N N . SER A 1 88 ? -3.803 -0.320 7.696 1.00 96.50 88 SER A N 1
ATOM 669 C CA . SER A 1 88 ? -2.609 0.369 7.191 1.00 96.50 88 SER A CA 1
ATOM 670 C C . SER A 1 88 ? -2.002 -0.352 5.990 1.00 96.50 88 SER A C 1
ATOM 672 O O . SER A 1 88 ? -1.671 0.293 4.997 1.00 96.50 88 SER A O 1
ATOM 674 N N . LEU A 1 89 ? -1.910 -1.685 6.043 1.00 96.25 89 LEU A N 1
ATOM 675 C CA . LEU A 1 89 ? -1.454 -2.476 4.905 1.00 96.25 89 LEU A CA 1
ATOM 676 C C . LEU A 1 89 ? -2.371 -2.281 3.694 1.00 96.25 89 LEU A C 1
ATOM 678 O O . LEU A 1 89 ? -1.885 -1.991 2.606 1.00 96.25 89 LEU A O 1
ATOM 682 N N . ALA A 1 90 ? -3.687 -2.397 3.887 1.00 96.19 90 ALA A N 1
ATOM 683 C CA . ALA A 1 90 ? -4.666 -2.225 2.820 1.00 96.19 90 ALA A CA 1
ATOM 684 C C . ALA A 1 90 ? -4.585 -0.829 2.186 1.00 96.19 90 ALA A C 1
ATOM 686 O O . ALA A 1 90 ? -4.677 -0.715 0.970 1.00 96.19 90 ALA A O 1
ATOM 687 N N . VAL A 1 91 ? -4.355 0.221 2.982 1.00 97.00 91 VAL A N 1
ATOM 688 C CA . VAL A 1 91 ? -4.165 1.590 2.478 1.00 97.00 91 VAL A CA 1
ATOM 689 C C . VAL A 1 91 ? -2.936 1.697 1.575 1.00 97.00 91 VAL A C 1
ATOM 691 O O . VAL A 1 91 ? -3.031 2.315 0.515 1.00 97.00 91 VAL A O 1
ATOM 694 N N . LEU A 1 92 ? -1.805 1.093 1.953 1.00 96.62 92 LEU A N 1
ATOM 695 C CA . LEU A 1 92 ? -0.610 1.094 1.104 1.00 96.62 92 LEU A CA 1
ATOM 696 C C . LEU A 1 92 ? -0.821 0.278 -0.176 1.00 96.62 92 LEU A C 1
ATOM 698 O O . LEU A 1 92 ? -0.507 0.765 -1.257 1.00 96.62 92 LEU A O 1
ATOM 702 N N . LEU A 1 93 ? -1.384 -0.930 -0.078 1.00 96.25 93 LEU A N 1
ATOM 703 C CA . LEU A 1 93 ? -1.651 -1.763 -1.257 1.00 96.25 93 LEU A CA 1
ATOM 704 C C . LEU A 1 93 ? -2.619 -1.068 -2.216 1.00 96.25 93 LEU A C 1
ATOM 706 O O . LEU A 1 93 ? -2.366 -1.016 -3.411 1.00 96.25 93 LEU A O 1
ATOM 710 N N . ALA A 1 94 ? -3.671 -0.446 -1.686 1.00 97.12 94 ALA A N 1
ATOM 711 C CA . ALA A 1 94 ? -4.603 0.357 -2.463 1.00 97.12 94 ALA A CA 1
ATOM 712 C C . ALA A 1 94 ? -3.937 1.546 -3.171 1.00 97.12 94 ALA A C 1
ATOM 714 O O . ALA A 1 94 ? -4.373 1.930 -4.255 1.00 97.12 94 ALA A O 1
ATOM 715 N N . ALA A 1 95 ? -2.912 2.153 -2.568 1.00 96.69 95 ALA A N 1
ATOM 716 C CA . ALA A 1 95 ? -2.167 3.238 -3.196 1.00 96.69 95 ALA A CA 1
ATOM 717 C C . ALA A 1 95 ? -1.351 2.738 -4.397 1.00 96.69 95 ALA A C 1
ATOM 719 O O . ALA A 1 95 ? -1.406 3.357 -5.461 1.00 96.69 95 ALA A O 1
ATOM 720 N N . PHE A 1 96 ? -0.659 1.605 -4.240 1.00 96.31 96 PHE A N 1
ATOM 721 C CA . PHE A 1 96 ? 0.064 0.957 -5.334 1.00 96.31 96 PHE A CA 1
ATOM 722 C C . PHE A 1 96 ? -0.875 0.505 -6.442 1.00 96.31 96 PHE A C 1
ATOM 724 O O . PHE A 1 96 ? -0.656 0.863 -7.595 1.00 96.31 96 PHE A O 1
ATOM 731 N N . GLU A 1 97 ? -1.962 -0.177 -6.097 1.00 95.88 97 GLU A N 1
ATOM 732 C CA . GLU A 1 97 ? -2.955 -0.646 -7.061 1.00 95.88 97 GLU A CA 1
ATOM 733 C C . GLU A 1 97 ? -3.584 0.518 -7.838 1.00 95.88 97 GLU A C 1
ATOM 735 O O . GLU A 1 97 ? -3.683 0.489 -9.055 1.00 95.88 97 GLU A O 1
ATOM 740 N N . ALA A 1 98 ? -3.915 1.629 -7.174 1.00 95.38 98 ALA A N 1
ATOM 741 C CA . ALA A 1 98 ? -4.436 2.815 -7.858 1.00 95.38 98 ALA A CA 1
ATOM 742 C C . ALA A 1 98 ? -3.402 3.536 -8.753 1.00 95.38 98 ALA A C 1
ATOM 744 O O . ALA A 1 98 ? -3.748 4.499 -9.453 1.00 95.38 98 ALA A O 1
ATOM 745 N N . SER A 1 99 ? -2.130 3.140 -8.684 1.00 93.69 99 SER A N 1
ATOM 746 C CA . SER A 1 99 ? -1.044 3.671 -9.509 1.00 93.69 99 SER A CA 1
ATOM 747 C C . SER A 1 99 ? -0.683 2.776 -10.693 1.00 93.69 99 SER A C 1
ATOM 749 O O . SER A 1 99 ? 0.031 3.241 -11.583 1.00 93.69 99 SER A O 1
ATOM 751 N N . THR A 1 100 ? -1.159 1.528 -10.716 1.00 94.12 100 THR A N 1
ATOM 752 C CA . THR A 1 100 ? -0.900 0.615 -11.827 1.00 94.12 100 THR A CA 1
ATOM 753 C C . THR A 1 100 ? -1.734 0.998 -13.049 1.00 94.12 100 THR A C 1
ATOM 755 O O . THR A 1 100 ? -2.750 1.697 -12.977 1.00 94.12 100 THR A O 1
ATOM 758 N N . SER A 1 101 ? -1.251 0.596 -14.217 1.00 92.62 101 SER A N 1
ATOM 759 C CA . SER A 1 101 ? -1.895 0.805 -15.508 1.00 92.62 101 SER A CA 1
ATOM 760 C C . SER A 1 101 ? -1.441 -0.276 -16.484 1.00 92.62 101 SER A C 1
ATOM 762 O O . SER A 1 101 ? -0.545 -1.063 -16.186 1.00 92.62 101 SER A O 1
ATOM 764 N N . VAL A 1 102 ? -2.004 -0.273 -17.690 1.00 89.62 102 VAL A N 1
ATOM 765 C CA . VAL A 1 102 ? -1.585 -1.173 -18.776 1.00 89.62 102 VAL A CA 1
ATOM 766 C C . VAL A 1 102 ? -0.110 -1.030 -19.165 1.00 89.62 102 VAL A C 1
ATOM 768 O O . VAL A 1 102 ? 0.438 -1.951 -19.756 1.00 89.62 102 VAL A O 1
ATOM 771 N N . GLU A 1 103 ? 0.535 0.092 -18.835 1.00 90.75 103 GLU A N 1
ATOM 772 C CA . GLU A 1 103 ? 1.954 0.336 -19.122 1.00 90.75 103 GLU A CA 1
ATOM 773 C C . GLU A 1 103 ? 2.881 -0.171 -18.006 1.00 90.75 103 GLU A C 1
ATOM 775 O O . GLU A 1 103 ? 4.087 -0.307 -18.200 1.00 90.75 103 GLU A O 1
ATOM 780 N N . THR A 1 104 ? 2.330 -0.496 -16.832 1.00 93.69 104 THR A N 1
ATOM 781 C CA . THR A 1 104 ? 3.120 -0.852 -15.646 1.00 93.69 104 THR A CA 1
ATOM 782 C C . THR A 1 104 ? 4.023 -2.059 -15.871 1.00 93.69 104 THR A C 1
ATOM 784 O O . THR A 1 104 ? 5.110 -2.091 -15.315 1.00 93.69 104 THR A O 1
ATOM 787 N N . TRP A 1 105 ? 3.626 -3.032 -16.690 1.00 92.56 105 TRP A N 1
ATOM 788 C CA . TRP A 1 105 ? 4.464 -4.202 -16.964 1.00 92.56 105 TRP A CA 1
ATOM 789 C C . TRP A 1 105 ? 5.567 -3.948 -17.996 1.00 92.56 105 TRP A C 1
ATOM 791 O O . TRP A 1 105 ? 6.581 -4.636 -17.964 1.00 92.56 105 TRP A O 1
ATOM 801 N N . ARG A 1 106 ? 5.416 -2.942 -18.867 1.00 90.69 106 ARG A N 1
ATOM 802 C CA . ARG A 1 106 ? 6.445 -2.558 -19.848 1.00 90.69 106 ARG A CA 1
ATOM 803 C C . ARG A 1 106 ? 7.514 -1.662 -19.240 1.00 90.69 106 ARG A C 1
ATOM 805 O O . ARG A 1 106 ? 8.697 -1.831 -19.516 1.00 90.69 106 ARG A O 1
ATOM 812 N N . SER A 1 107 ? 7.087 -0.728 -18.394 1.00 92.44 107 SER A N 1
ATOM 813 C CA . SER A 1 107 ? 7.956 0.297 -17.816 1.00 92.44 107 SER A CA 1
ATOM 814 C C . SER A 1 107 ? 7.723 0.456 -16.304 1.00 92.44 107 SER A C 1
ATOM 816 O O . SER A 1 107 ? 7.322 1.535 -15.856 1.00 92.44 107 SER A O 1
ATOM 818 N N . PRO A 1 108 ? 7.932 -0.598 -15.488 1.00 94.19 108 PRO A N 1
ATOM 819 C CA . PRO A 1 108 ? 7.671 -0.537 -14.052 1.00 94.19 108 PRO A CA 1
ATOM 820 C C . PRO A 1 108 ? 8.671 0.350 -13.308 1.00 94.19 108 PRO A C 1
ATOM 822 O O . PRO A 1 108 ? 9.886 0.256 -13.510 1.00 94.19 108 PRO A O 1
ATOM 825 N N . THR A 1 109 ? 8.174 1.133 -12.350 1.00 93.31 109 THR A N 1
ATOM 826 C CA . THR A 1 109 ? 9.034 1.813 -11.370 1.00 93.31 109 THR A CA 1
ATOM 827 C C . THR A 1 109 ? 9.580 0.830 -10.329 1.00 93.31 109 THR A C 1
ATOM 829 O O . THR A 1 109 ? 9.087 -0.292 -10.175 1.00 93.31 109 THR A O 1
ATOM 832 N N . ALA A 1 110 ? 10.599 1.242 -9.569 1.00 92.81 110 ALA A N 1
ATOM 833 C CA . ALA A 1 110 ? 11.177 0.407 -8.513 1.00 92.81 110 ALA A CA 1
ATOM 834 C C . ALA A 1 110 ? 10.150 0.055 -7.418 1.00 92.81 110 ALA A C 1
ATOM 836 O O . ALA A 1 110 ? 10.141 -1.061 -6.892 1.00 92.81 110 ALA A O 1
ATOM 837 N N . GLU A 1 111 ? 9.253 0.986 -7.101 1.00 93.12 111 GLU A N 1
ATOM 838 C CA . GLU A 1 111 ? 8.203 0.825 -6.100 1.00 93.12 111 GLU A CA 1
ATOM 839 C C . GLU A 1 111 ? 7.121 -0.154 -6.574 1.00 93.12 111 GLU A C 1
ATOM 841 O O . GLU A 1 111 ? 6.674 -1.007 -5.804 1.00 93.12 111 GLU A O 1
ATOM 846 N N . GLN A 1 112 ? 6.760 -0.103 -7.860 1.00 94.75 112 GLN A N 1
ATOM 847 C CA . GLN A 1 112 ? 5.842 -1.064 -8.474 1.00 94.75 112 GLN A 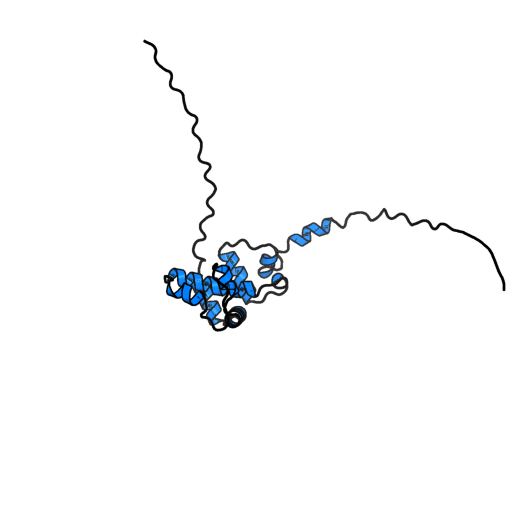CA 1
ATOM 848 C C . GLN A 1 112 ? 6.440 -2.478 -8.477 1.00 94.75 112 GLN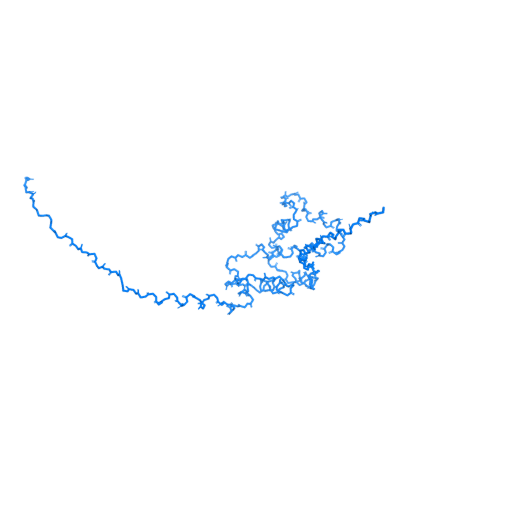 A C 1
ATOM 850 O O . GLN A 1 112 ? 5.765 -3.419 -8.057 1.00 94.75 112 GLN A O 1
ATOM 855 N N . LYS A 1 113 ? 7.727 -2.638 -8.825 1.00 95.19 113 LYS A N 1
ATOM 856 C CA . LYS A 1 113 ? 8.427 -3.933 -8.686 1.00 95.19 113 LYS A CA 1
ATOM 857 C C . LYS A 1 113 ? 8.383 -4.448 -7.250 1.00 95.19 113 LYS A C 1
ATOM 859 O O . LYS A 1 113 ? 8.066 -5.610 -7.006 1.00 95.19 113 LYS A O 1
ATOM 864 N N . ARG A 1 114 ? 8.634 -3.578 -6.267 1.00 94.12 114 ARG A N 1
ATOM 865 C CA . ARG A 1 114 ? 8.539 -3.936 -4.842 1.00 94.12 114 ARG A CA 1
ATOM 866 C C . ARG A 1 114 ? 7.131 -4.404 -4.461 1.00 94.12 114 ARG A C 1
ATOM 868 O O . ARG A 1 114 ? 7.010 -5.368 -3.703 1.00 94.12 114 ARG A O 1
ATOM 875 N N . TYR A 1 115 ? 6.090 -3.745 -4.964 1.00 95.25 115 TYR A N 1
ATOM 876 C CA . TYR A 1 115 ? 4.696 -4.129 -4.741 1.00 95.25 115 TYR A CA 1
ATOM 877 C C . TYR A 1 115 ? 4.389 -5.530 -5.289 1.00 95.25 115 TYR A C 1
ATOM 879 O O . TYR A 1 115 ? 3.977 -6.402 -4.520 1.00 95.25 115 TYR A O 1
ATOM 887 N N . PHE A 1 116 ? 4.667 -5.791 -6.570 1.00 95.88 116 PHE A N 1
ATOM 888 C CA . PHE A 1 116 ? 4.412 -7.105 -7.172 1.00 95.88 116 PHE A CA 1
ATOM 889 C C . PHE A 1 116 ? 5.267 -8.210 -6.537 1.00 95.88 116 PHE A C 1
ATOM 891 O O . PHE A 1 116 ? 4.767 -9.305 -6.271 1.00 95.88 116 PHE A O 1
ATOM 898 N N . ALA A 1 117 ? 6.529 -7.931 -6.205 1.00 94.62 117 ALA A N 1
ATOM 899 C CA . ALA A 1 117 ? 7.375 -8.871 -5.473 1.00 94.62 117 ALA A CA 1
ATOM 900 C C . ALA A 1 117 ? 6.813 -9.198 -4.075 1.00 94.62 117 ALA A C 1
ATOM 902 O O . ALA A 1 117 ? 6.874 -10.350 -3.632 1.00 94.62 117 ALA A O 1
ATOM 903 N N . ALA A 1 118 ? 6.237 -8.214 -3.372 1.00 94.12 118 ALA A N 1
ATOM 904 C CA . ALA A 1 118 ? 5.588 -8.441 -2.082 1.00 94.12 118 ALA A CA 1
ATOM 905 C C . ALA A 1 118 ? 4.350 -9.341 -2.217 1.00 94.12 118 ALA A C 1
ATOM 907 O O . ALA A 1 118 ? 4.210 -10.290 -1.442 1.00 94.12 118 ALA A O 1
ATOM 908 N N . LEU A 1 119 ? 3.504 -9.104 -3.227 1.00 93.88 119 LEU A N 1
ATOM 909 C CA . LEU A 1 119 ? 2.343 -9.949 -3.524 1.00 93.88 119 LEU A CA 1
ATOM 910 C C . LEU A 1 119 ? 2.751 -11.406 -3.786 1.00 93.88 119 LEU A C 1
ATOM 912 O O . LEU A 1 119 ? 2.231 -12.317 -3.132 1.00 93.88 119 LEU A O 1
ATOM 916 N N . ALA A 1 120 ? 3.738 -11.623 -4.660 1.00 92.69 120 ALA A N 1
ATOM 917 C CA . ALA A 1 120 ? 4.265 -12.956 -4.953 1.00 92.69 120 ALA A CA 1
ATOM 918 C C . ALA A 1 120 ? 4.821 -13.640 -3.692 1.00 92.69 120 ALA A C 1
ATOM 920 O O . ALA A 1 120 ? 4.504 -14.797 -3.406 1.00 92.69 120 ALA A O 1
ATOM 921 N N . LYS A 1 121 ? 5.581 -12.908 -2.866 1.00 92.38 121 LYS A N 1
ATOM 922 C CA . LYS A 1 121 ? 6.133 -13.414 -1.596 1.00 92.38 121 LYS A CA 1
ATOM 923 C C . LYS A 1 121 ? 5.052 -13.807 -0.586 1.00 92.38 121 LYS A C 1
ATOM 925 O O . LYS A 1 121 ? 5.273 -14.697 0.239 1.00 92.38 121 LYS A O 1
ATOM 930 N N . TRP A 1 122 ? 3.897 -13.150 -0.617 1.00 91.94 122 TRP A N 1
ATOM 931 C CA . TRP A 1 122 ? 2.745 -13.502 0.215 1.00 91.94 122 TRP A CA 1
ATOM 932 C C . TRP A 1 122 ? 1.911 -14.655 -0.352 1.00 91.94 122 TRP A C 1
ATOM 934 O O . TRP A 1 122 ? 0.950 -15.072 0.292 1.00 91.94 122 TRP A O 1
ATOM 944 N N . GLY A 1 123 ? 2.303 -15.206 -1.503 1.00 90.94 123 GLY A N 1
ATOM 945 C CA . GLY A 1 123 ? 1.626 -16.325 -2.153 1.00 90.94 123 GLY A CA 1
ATOM 946 C C . GLY A 1 123 ? 0.427 -15.906 -3.000 1.00 90.94 123 GLY A C 1
ATOM 947 O O . GLY A 1 123 ? -0.378 -16.763 -3.365 1.00 90.94 123 GLY A O 1
ATOM 948 N N . VAL A 1 124 ? 0.286 -14.613 -3.313 1.00 90.00 124 VAL A N 1
ATOM 949 C CA . VAL A 1 124 ? -0.690 -14.160 -4.308 1.00 90.00 124 VAL A CA 1
ATOM 950 C C . VAL A 1 124 ? -0.190 -14.601 -5.678 1.00 90.00 124 VAL A C 1
ATOM 952 O O . VAL A 1 124 ? 0.939 -14.301 -6.066 1.00 90.00 124 VAL A O 1
ATOM 955 N N . ARG A 1 125 ? -1.025 -15.347 -6.405 1.00 92.31 125 ARG A N 1
ATOM 956 C CA . ARG A 1 125 ? -0.716 -15.752 -7.776 1.00 92.31 125 ARG A CA 1
ATOM 957 C C . ARG A 1 125 ? -0.847 -14.531 -8.682 1.00 92.31 125 ARG A C 1
ATOM 959 O O . ARG A 1 125 ? -1.961 -14.074 -8.908 1.00 92.31 125 ARG A O 1
ATOM 966 N N . LEU A 1 126 ? 0.285 -14.052 -9.188 1.00 92.12 126 LEU A N 1
ATOM 967 C CA . LEU A 1 126 ? 0.338 -12.988 -10.185 1.00 92.12 126 LEU A CA 1
ATOM 968 C C . LEU A 1 126 ? -0.099 -13.510 -11.554 1.00 92.12 126 LEU A C 1
ATOM 970 O O . LEU A 1 126 ? 0.241 -14.638 -11.937 1.00 92.12 126 LEU A O 1
ATOM 974 N N . HIS A 1 127 ? -0.826 -12.683 -12.297 1.00 91.12 127 HIS A N 1
ATOM 975 C CA . HIS A 1 127 ? -1.124 -12.954 -13.700 1.00 91.12 127 HIS A CA 1
ATOM 976 C C . HIS A 1 127 ? 0.157 -12.896 -14.549 1.00 91.12 127 HIS A C 1
ATOM 978 O O . HIS A 1 127 ? 1.141 -12.291 -14.132 1.00 91.12 127 HIS A O 1
ATOM 984 N N . TRP A 1 128 ? 0.171 -13.500 -15.741 1.00 91.06 128 TRP A N 1
ATOM 985 C CA . TRP A 1 128 ? 1.386 -13.563 -16.569 1.00 91.06 128 TRP A CA 1
ATOM 986 C C . TRP A 1 128 ? 1.957 -12.166 -16.877 1.00 91.06 128 TRP A C 1
ATOM 988 O O . TRP A 1 128 ? 3.137 -11.934 -16.654 1.00 91.06 128 TRP A O 1
ATOM 998 N N . VAL A 1 129 ? 1.111 -11.188 -17.233 1.00 92.38 129 VAL A N 1
ATOM 999 C CA . VAL A 1 129 ? 1.539 -9.784 -17.440 1.00 92.38 129 VAL A CA 1
ATOM 1000 C C . VAL A 1 129 ? 2.129 -9.138 -16.184 1.00 92.38 129 VAL A C 1
ATOM 1002 O O . VAL A 1 129 ? 3.009 -8.293 -16.267 1.00 92.38 129 VAL A O 1
ATOM 1005 N N . GLU A 1 130 ? 1.655 -9.519 -15.001 1.00 92.38 130 GLU A N 1
ATOM 1006 C CA . GLU A 1 130 ? 2.144 -8.979 -13.729 1.00 92.38 130 GLU A CA 1
ATOM 1007 C C . GLU A 1 130 ? 3.466 -9.634 -13.317 1.00 92.38 130 GLU A C 1
ATOM 1009 O O . GLU A 1 130 ? 4.263 -9.028 -12.605 1.00 92.38 130 GLU A O 1
ATOM 1014 N N . GLN A 1 131 ? 3.725 -10.861 -13.781 1.00 93.00 131 GLN A N 1
ATOM 1015 C CA . GLN A 1 131 ? 5.019 -11.519 -13.603 1.00 93.00 131 GLN A CA 1
ATOM 1016 C C . GLN A 1 131 ? 6.116 -10.772 -14.370 1.00 93.00 131 GLN A C 1
ATOM 1018 O O . GLN A 1 131 ? 7.194 -10.581 -13.808 1.00 93.00 131 GLN A O 1
ATOM 1023 N N . LEU A 1 132 ? 5.800 -10.231 -15.556 1.00 94.00 132 LEU A N 1
ATOM 1024 C CA . LEU A 1 132 ? 6.726 -9.419 -16.362 1.00 94.00 132 LEU A CA 1
ATOM 1025 C C . LEU A 1 132 ? 7.260 -8.184 -15.626 1.00 94.00 132 LEU A C 1
ATOM 1027 O O . LEU A 1 132 ? 8.369 -7.728 -15.891 1.00 94.00 132 LEU A O 1
ATOM 1031 N N . VAL A 1 133 ? 6.510 -7.662 -14.649 1.00 94.19 133 VAL A N 1
ATOM 1032 C CA . VAL A 1 133 ? 6.972 -6.541 -13.818 1.00 94.19 133 VAL A CA 1
ATOM 1033 C C . VAL A 1 133 ? 8.236 -6.915 -13.032 1.00 94.19 133 VAL A C 1
ATOM 1035 O O . VAL A 1 133 ? 9.153 -6.099 -12.893 1.00 94.19 133 VAL A O 1
ATOM 1038 N N . ASN A 1 134 ? 8.279 -8.139 -12.501 1.00 92.44 134 ASN A N 1
ATOM 1039 C CA . ASN A 1 134 ? 9.395 -8.637 -11.697 1.00 92.44 134 ASN A CA 1
ATOM 1040 C C . ASN A 1 134 ? 10.465 -9.321 -12.553 1.00 92.44 134 ASN A C 1
ATOM 1042 O O . ASN A 1 134 ? 11.645 -9.227 -12.218 1.00 92.44 134 ASN A O 1
ATOM 1046 N N . ASP A 1 135 ? 10.043 -9.993 -13.621 1.00 89.69 135 ASP A N 1
ATOM 1047 C CA . ASP A 1 135 ? 10.887 -10.766 -14.525 1.00 89.69 135 ASP A CA 1
ATOM 1048 C C . ASP A 1 135 ? 10.465 -10.517 -15.986 1.00 89.69 135 ASP A C 1
ATOM 1050 O O . ASP A 1 135 ? 9.578 -11.204 -16.496 1.00 89.69 135 ASP A O 1
ATOM 1054 N N . PRO A 1 136 ? 11.067 -9.523 -16.666 1.00 83.94 136 PRO A N 1
ATOM 1055 C CA . PRO A 1 136 ? 10.725 -9.184 -18.047 1.00 83.94 136 PRO A CA 1
ATOM 1056 C C . PRO A 1 136 ? 10.968 -10.315 -19.055 1.00 83.94 136 PRO A C 1
ATOM 1058 O O . PRO A 1 136 ? 10.401 -10.279 -20.143 1.00 83.94 136 PRO A O 1
ATOM 1061 N N . GLU A 1 137 ? 11.802 -11.303 -18.715 1.00 80.44 137 GLU A N 1
ATOM 1062 C CA . GLU A 1 137 ? 12.113 -12.452 -19.576 1.00 80.44 137 GLU A CA 1
ATOM 1063 C C . GLU A 1 137 ? 11.111 -13.604 -19.398 1.00 80.44 137 GLU A C 1
ATOM 1065 O O . GLU A 1 137 ? 11.114 -14.551 -20.182 1.00 80.44 137 GLU A O 1
ATOM 1070 N N . ALA A 1 138 ? 10.200 -13.516 -18.421 1.00 75.81 138 ALA A N 1
ATOM 1071 C CA . ALA A 1 138 ? 9.177 -14.529 -18.157 1.00 75.81 138 ALA A CA 1
ATOM 1072 C C . ALA A 1 138 ? 8.066 -14.604 -19.228 1.00 75.81 138 ALA A C 1
ATOM 1074 O O . ALA A 1 138 ? 7.074 -15.315 -19.036 1.00 75.81 138 ALA A O 1
ATOM 1075 N N . ASP A 1 139 ? 8.203 -13.885 -20.346 1.00 70.12 139 ASP A N 1
ATOM 1076 C CA . ASP A 1 139 ? 7.244 -13.899 -21.448 1.00 70.12 139 ASP A CA 1
ATOM 1077 C C . ASP A 1 139 ? 7.328 -15.208 -22.252 1.00 70.12 139 ASP A C 1
ATOM 1079 O O . ASP A 1 139 ? 7.910 -15.297 -23.332 1.00 70.12 139 ASP A O 1
ATOM 1083 N N . ALA A 1 140 ? 6.723 -16.261 -21.705 1.00 59.47 140 ALA A N 1
ATOM 1084 C CA . ALA A 1 140 ? 6.572 -17.548 -22.377 1.00 59.47 140 ALA A CA 1
ATOM 1085 C C . ALA A 1 140 ? 5.476 -17.538 -23.466 1.00 59.47 140 ALA A C 1
ATOM 1087 O O . ALA A 1 140 ? 5.296 -18.548 -24.150 1.00 59.47 140 ALA A O 1
ATOM 1088 N N . HIS A 1 141 ? 4.729 -16.436 -23.636 1.00 57.09 141 HIS A N 1
ATOM 1089 C CA . HIS A 1 141 ? 3.615 -16.352 -24.587 1.00 57.09 141 HIS A CA 1
ATOM 1090 C C . HIS A 1 141 ? 4.060 -16.028 -26.023 1.00 57.09 141 HIS A C 1
ATOM 1092 O O . HIS A 1 141 ? 3.353 -16.388 -26.959 1.00 57.09 141 HIS A O 1
ATOM 1098 N N . VAL A 1 142 ? 5.256 -15.460 -26.223 1.00 51.03 142 VAL A N 1
ATOM 1099 C CA . VAL A 1 142 ? 5.813 -15.186 -27.566 1.00 51.03 142 VAL A CA 1
ATOM 1100 C C . VAL A 1 142 ? 6.235 -16.467 -28.303 1.00 51.03 142 VAL A C 1
ATOM 1102 O O . VAL A 1 142 ? 6.268 -16.499 -29.530 1.00 51.03 142 VAL A O 1
ATOM 1105 N N . ALA A 1 143 ? 6.511 -17.558 -27.583 1.00 48.59 143 ALA A N 1
ATOM 1106 C CA . ALA A 1 143 ? 6.970 -18.805 -28.197 1.00 48.59 143 ALA A CA 1
ATOM 1107 C C . ALA A 1 143 ? 5.868 -19.587 -28.941 1.00 48.59 143 ALA A C 1
ATOM 1109 O O . ALA A 1 143 ? 6.195 -20.482 -29.714 1.00 48.59 143 ALA A O 1
ATOM 1110 N N . VAL A 1 144 ? 4.583 -19.278 -28.716 1.00 46.91 144 VAL A N 1
ATOM 1111 C CA . VAL A 1 144 ? 3.455 -20.043 -29.289 1.00 46.91 144 VAL A CA 1
ATOM 1112 C C . VAL A 1 144 ? 2.909 -19.404 -30.575 1.00 46.91 144 VAL A C 1
ATOM 1114 O O . VAL A 1 144 ? 2.404 -20.117 -31.434 1.00 46.91 144 VAL A O 1
ATOM 1117 N N . ASP A 1 145 ? 3.076 -18.091 -30.767 1.00 43.16 145 ASP A N 1
A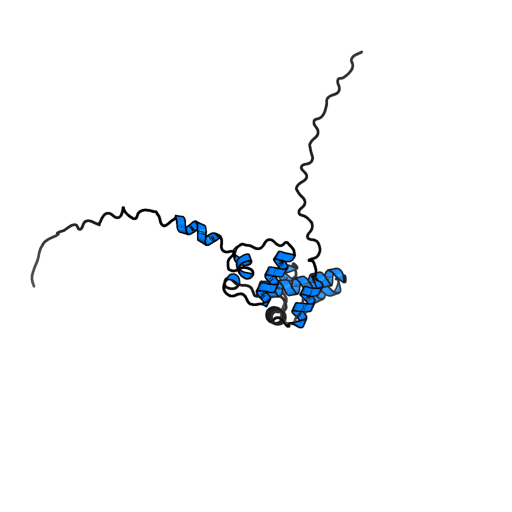TOM 1118 C CA . ASP A 1 145 ? 2.622 -17.396 -31.987 1.00 43.16 145 ASP A CA 1
ATOM 1119 C C . ASP A 1 145 ? 3.606 -17.519 -33.164 1.00 43.16 145 ASP A C 1
ATOM 1121 O O . ASP A 1 145 ? 3.223 -17.313 -34.315 1.00 43.16 145 ASP A O 1
ATOM 1125 N N . ALA A 1 146 ? 4.860 -17.909 -32.910 1.00 47.62 146 ALA A N 1
ATOM 1126 C CA . ALA A 1 146 ? 5.850 -18.157 -33.963 1.00 47.62 146 ALA A CA 1
ATOM 1127 C C . ALA A 1 146 ? 5.525 -19.390 -34.839 1.00 47.62 146 ALA A C 1
ATOM 1129 O O . ALA A 1 146 ? 6.123 -19.557 -35.900 1.00 47.62 146 ALA A O 1
ATOM 1130 N N . ASP A 1 147 ? 4.571 -20.228 -34.418 1.00 47.53 147 ASP A N 1
ATOM 1131 C CA . ASP A 1 147 ? 4.159 -21.453 -35.121 1.00 47.53 147 ASP A CA 1
ATOM 1132 C C . ASP A 1 147 ? 2.963 -21.231 -36.076 1.00 47.53 147 ASP A C 1
ATOM 1134 O O . ASP A 1 147 ? 2.560 -22.134 -36.802 1.00 47.53 147 ASP A O 1
ATOM 1138 N N . LEU A 1 148 ? 2.388 -20.018 -36.122 1.00 53.31 148 LEU A N 1
ATOM 1139 C CA . LEU A 1 148 ? 1.286 -19.673 -37.041 1.00 53.31 148 LEU A CA 1
ATOM 1140 C C . LEU A 1 148 ? 1.752 -19.036 -38.362 1.00 53.31 148 LEU A C 1
ATOM 1142 O O . LEU A 1 148 ? 0.936 -18.790 -39.249 1.00 53.31 148 LEU A O 1
ATOM 1146 N N . THR A 1 149 ? 3.052 -18.787 -38.521 1.00 50.31 149 THR A N 1
ATOM 1147 C CA . THR A 1 149 ? 3.639 -18.204 -39.742 1.00 50.31 149 THR A CA 1
ATOM 1148 C C . THR A 1 149 ? 3.931 -19.207 -40.864 1.00 50.31 149 THR A C 1
ATOM 1150 O O . THR A 1 149 ? 4.436 -18.790 -41.902 1.00 50.31 149 THR A O 1
ATOM 1153 N N . ASP A 1 150 ? 3.582 -20.489 -40.702 1.00 50.31 150 ASP A N 1
ATOM 1154 C CA . ASP A 1 150 ? 3.773 -21.533 -41.730 1.00 50.31 150 ASP A CA 1
ATOM 1155 C C . ASP A 1 150 ? 2.478 -21.894 -42.493 1.00 50.31 150 ASP A C 1
ATOM 1157 O O . ASP A 1 150 ? 2.354 -22.959 -43.097 1.00 50.31 150 ASP A O 1
ATOM 1161 N N . LEU A 1 151 ? 1.477 -21.004 -42.480 1.00 48.25 151 LEU A N 1
ATOM 1162 C CA . LEU A 1 151 ? 0.345 -21.102 -43.404 1.00 48.25 151 LEU A CA 1
ATOM 1163 C C . LEU A 1 151 ? 0.746 -20.509 -44.764 1.00 48.25 151 LEU A C 1
ATOM 1165 O O . LEU A 1 151 ? 0.776 -19.295 -44.955 1.00 48.25 151 LEU A O 1
ATOM 1169 N N . ASP A 1 152 ? 1.070 -21.419 -45.681 1.00 49.25 152 ASP A N 1
ATOM 1170 C CA . ASP A 1 152 ? 1.338 -21.232 -47.110 1.00 49.25 152 ASP A CA 1
ATOM 1171 C C . ASP A 1 152 ? 0.447 -20.142 -47.768 1.00 49.25 152 ASP A C 1
ATOM 1173 O O . ASP A 1 152 ? -0.783 -20.253 -47.732 1.00 49.25 152 ASP A O 1
ATOM 1177 N N . PRO A 1 153 ? 1.017 -19.089 -48.393 1.00 45.00 153 PRO A N 1
ATOM 1178 C CA . PRO A 1 153 ? 0.252 -18.042 -49.075 1.00 45.00 153 PRO A CA 1
ATOM 1179 C C . PRO A 1 153 ? -0.266 -18.442 -50.474 1.00 45.00 153 PRO A C 1
ATOM 1181 O O . PRO A 1 153 ? -0.780 -17.587 -51.203 1.00 45.00 153 PRO A O 1
ATOM 1184 N N . ALA A 1 154 ? -0.150 -19.704 -50.895 1.00 46.53 154 ALA A N 1
ATOM 1185 C CA . ALA A 1 154 ? -0.603 -20.155 -52.211 1.00 46.53 154 ALA A CA 1
ATOM 1186 C C . ALA A 1 154 ? -2.138 -20.304 -52.303 1.00 46.53 154 ALA A C 1
ATOM 1188 O O . ALA A 1 154 ? -2.684 -21.404 -52.242 1.00 46.53 154 ALA A O 1
ATOM 1189 N N . GLY A 1 155 ? -2.856 -19.191 -52.487 1.00 42.62 155 GLY A N 1
ATOM 1190 C CA . GLY A 1 155 ? -4.303 -19.250 -52.735 1.00 42.62 155 GLY A CA 1
ATOM 1191 C C . GLY A 1 155 ? -5.004 -17.963 -53.165 1.00 42.62 155 GLY A C 1
ATOM 1192 O O . GLY A 1 155 ? -6.231 -17.931 -53.147 1.00 42.62 155 GLY A O 1
ATOM 1193 N N . VAL A 1 156 ? -4.284 -16.901 -53.538 1.00 49.28 156 VAL A N 1
ATOM 1194 C CA . VAL A 1 156 ? -4.919 -15.709 -54.126 1.00 49.28 156 VAL A CA 1
ATOM 1195 C C . VAL A 1 156 ? -4.917 -15.864 -55.645 1.00 49.28 156 VAL A C 1
ATOM 1197 O O . VAL A 1 156 ? -3.906 -15.608 -56.299 1.00 49.28 156 VAL A O 1
ATOM 1200 N N . GLU A 1 157 ? -6.034 -16.332 -56.205 1.00 48.84 157 GLU A N 1
ATOM 1201 C CA . GLU A 1 157 ? -6.276 -16.249 -57.649 1.00 48.84 157 GLU A CA 1
ATOM 1202 C C . GLU A 1 157 ? -6.338 -14.770 -58.080 1.00 48.84 157 GLU A C 1
ATOM 1204 O O . GLU A 1 157 ? -6.945 -13.957 -57.378 1.00 48.84 157 GLU A O 1
ATOM 1209 N N . PRO A 1 158 ? -5.704 -14.383 -59.201 1.00 45.12 158 PRO A N 1
ATOM 1210 C CA . PRO A 1 158 ? -5.774 -13.018 -59.702 1.00 45.12 158 PRO A CA 1
ATOM 1211 C C . PRO A 1 158 ? -7.157 -12.740 -60.307 1.00 45.12 158 PRO A C 1
ATOM 1213 O O . PRO A 1 158 ? -7.606 -13.462 -61.197 1.00 45.12 158 PRO A O 1
ATOM 1216 N N . ASP A 1 159 ? -7.802 -11.670 -59.833 1.00 46.25 159 ASP A N 1
ATOM 1217 C CA . ASP A 1 159 ? -9.042 -11.126 -60.392 1.00 46.25 159 ASP A CA 1
ATOM 1218 C C . ASP A 1 159 ? -8.907 -10.925 -61.910 1.00 46.25 159 ASP A C 1
ATOM 1220 O O . ASP A 1 159 ? -8.046 -10.188 -62.398 1.00 46.25 159 ASP A O 1
ATOM 1224 N N . ALA A 1 160 ? -9.775 -11.603 -62.658 1.00 43.97 160 ALA A N 1
ATOM 1225 C CA . ALA A 1 160 ? -9.918 -11.449 -64.094 1.00 43.97 160 ALA A CA 1
ATOM 1226 C C . ALA A 1 160 ? -10.598 -10.108 -64.417 1.00 43.97 160 ALA A C 1
ATOM 1228 O O . ALA A 1 160 ? -11.729 -9.864 -63.996 1.00 43.97 160 ALA A O 1
ATOM 1229 N N . GLU A 1 161 ? -9.941 -9.258 -65.210 1.00 53.62 161 GLU A N 1
ATOM 1230 C CA . GLU A 1 161 ? -10.605 -8.140 -65.888 1.00 53.62 161 GLU A CA 1
ATOM 1231 C C . GLU A 1 161 ? -11.627 -8.666 -66.909 1.00 53.62 161 GLU A C 1
ATOM 1233 O O . GLU A 1 161 ? -11.282 -9.521 -67.732 1.00 53.62 161 GLU A O 1
ATOM 1238 N N . PRO A 1 162 ? -12.854 -8.119 -66.957 1.00 48.16 162 PRO A N 1
ATOM 1239 C CA . PRO A 1 162 ? -13.656 -8.167 -68.163 1.00 48.16 162 PRO A CA 1
ATOM 1240 C C . PRO A 1 162 ? -13.481 -6.878 -68.974 1.00 48.16 162 PRO A C 1
ATOM 1242 O O . PRO A 1 162 ? -13.857 -5.779 -68.565 1.00 48.16 162 PRO A O 1
ATOM 1245 N N . ASP A 1 163 ? -12.920 -7.081 -70.159 1.00 42.84 163 ASP A N 1
ATOM 1246 C CA . ASP A 1 163 ? -12.809 -6.150 -71.272 1.00 42.84 163 ASP A CA 1
ATOM 1247 C C . ASP A 1 163 ? -14.191 -5.811 -71.887 1.00 42.84 163 ASP A C 1
ATOM 1249 O O . ASP A 1 163 ? -15.102 -6.640 -71.931 1.00 42.84 163 ASP A O 1
ATOM 1253 N N . ALA A 1 164 ? -14.271 -4.596 -72.433 1.00 42.75 164 ALA A N 1
ATOM 1254 C CA . ALA A 1 164 ? -15.207 -4.084 -73.438 1.00 42.75 164 ALA A CA 1
ATOM 1255 C C . ALA A 1 164 ? -16.713 -3.896 -73.123 1.00 42.75 164 ALA A C 1
ATOM 1257 O O . ALA A 1 164 ? -17.534 -4.808 -73.198 1.00 42.75 164 ALA A O 1
ATOM 1258 N N . LEU A 1 165 ? -17.117 -2.618 -73.075 1.00 42.94 165 LEU A N 1
ATOM 1259 C CA . LEU A 1 165 ? -18.336 -2.144 -73.744 1.00 42.94 165 LEU A CA 1
ATOM 1260 C C . LEU A 1 165 ? -17.989 -0.906 -74.581 1.00 42.94 165 LEU A C 1
ATOM 1262 O O . LEU A 1 165 ? -17.686 0.169 -74.068 1.00 42.94 165 LEU A O 1
ATOM 1266 N N . ALA A 1 166 ? -17.971 -1.106 -75.895 1.00 48.00 166 ALA A N 1
ATOM 1267 C CA . ALA A 1 166 ? -17.699 -0.097 -76.902 1.00 48.00 166 ALA A CA 1
ATOM 1268 C C . ALA A 1 166 ? -18.985 0.636 -77.331 1.00 48.00 166 ALA A C 1
ATOM 1270 O O . ALA A 1 166 ? -19.966 -0.041 -77.625 1.00 48.00 166 ALA A O 1
ATOM 1271 N N . ARG A 1 167 ? -18.850 1.967 -77.512 1.00 42.88 167 ARG A N 1
ATOM 1272 C CA . ARG A 1 167 ? -19.498 2.842 -78.532 1.00 42.88 167 ARG A CA 1
ATOM 1273 C C . ARG A 1 167 ? -21.016 3.079 -78.398 1.00 42.88 167 ARG A C 1
ATOM 1275 O O . ARG A 1 167 ? -21.739 2.184 -77.998 1.00 42.88 167 ARG A O 1
ATOM 1282 N N . ASP A 1 168 ? -21.616 4.237 -78.673 1.00 42.47 168 ASP A N 1
ATOM 1283 C CA . ASP A 1 168 ? -21.318 5.508 -79.374 1.00 42.47 168 ASP A CA 1
ATOM 1284 C C . ASP A 1 168 ? -22.065 6.634 -78.585 1.00 42.47 168 ASP A C 1
ATOM 1286 O O . ASP A 1 168 ? -22.885 6.321 -77.725 1.00 42.47 168 ASP A O 1
ATOM 1290 N N . ASP A 1 169 ? -21.844 7.947 -78.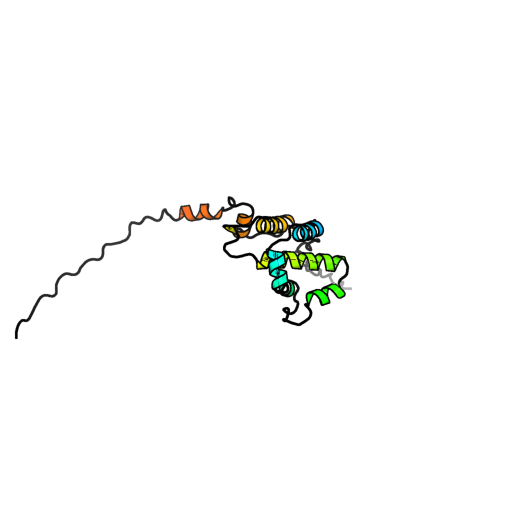709 1.00 43.00 169 ASP A N 1
ATOM 1291 C CA . ASP A 1 169 ? -22.058 8.755 -79.914 1.00 43.00 169 ASP A CA 1
ATOM 1292 C C . ASP A 1 169 ? -21.603 10.218 -79.693 1.00 43.00 169 ASP A C 1
ATOM 1294 O O . ASP A 1 169 ? -21.560 10.726 -78.566 1.00 43.00 169 ASP A O 1
ATOM 1298 N N . GLN A 1 170 ? -21.247 10.883 -80.789 1.00 46.69 170 GLN A N 1
ATOM 1299 C CA . GLN A 1 170 ? -20.722 12.246 -80.879 1.00 46.69 170 GLN A CA 1
ATOM 1300 C C . GLN A 1 170 ? -21.829 13.309 -81.051 1.00 46.69 170 GLN A C 1
ATOM 1302 O O . GLN A 1 170 ? -22.900 13.039 -81.575 1.00 46.69 170 GLN A O 1
ATOM 1307 N N . ALA A 1 171 ? -21.429 14.555 -80.762 1.00 44.44 171 ALA A N 1
ATOM 1308 C CA . ALA A 1 171 ? -21.872 15.825 -81.359 1.00 44.44 171 ALA A CA 1
ATOM 1309 C C . ALA A 1 171 ? -23.154 16.515 -80.840 1.00 44.44 171 ALA A C 1
ATOM 1311 O O . ALA A 1 171 ? -24.277 16.148 -81.174 1.00 44.44 171 ALA A O 1
ATOM 1312 N N . ALA A 1 172 ? -22.944 17.656 -80.171 1.00 40.81 172 ALA A N 1
ATOM 1313 C CA . ALA A 1 172 ? -23.190 18.988 -80.746 1.00 40.81 172 ALA A CA 1
ATOM 1314 C C . ALA A 1 172 ? -22.307 20.037 -80.049 1.00 40.81 172 ALA A C 1
ATOM 1316 O O . ALA A 1 172 ? -22.178 19.957 -78.807 1.00 40.81 172 ALA A O 1
#

Nearest PDB structures (foldseek):
  8xqx-assembly1_P  TM=2.139E-01  e=4.811E+00  Chlamydomonas reinhardtii

Foldseek 3Di:
DDDDDDDDDDDDDPPPDDDDPDLDDQPPLVVVLVVCVVVVDPLLVVCVVLLLQQLCVVVVHDGDDPPDDRVLVVVCVPDDPVRNSVSSSSSVLSSLVVVDDPCCLVDNDPVNLVSLVSCVSSVNDDDQSSVSNNPVPSCPVVVPVVVVVPPDPPDDDDDDDDDDDDDDDDDD

Secondary structure (DSSP, 8-state):
--PPP---PPP--------PPP----TTHHHHHHHHHHHT-HHHHHHHHTTTHHHHHHTTPPPPPTTSPPHHHHHHHT--HHHHHHHHHHHHHHHHHTT--TTTTTS--HHHHHHHHHHHHTT----HHHHHHH-TT--TTHHHHTTSTTS--TT-PPPPP-----------